Protein AF-A0A1U7GEU4-F1 (afdb_monomer_lite)

Radius of gyration: 22.53 Å; chains: 1; bounding box: 39×85×34 Å

Foldseek 3Di:
DAEDDFVVQVVLVCQQVVCCQPPNHDQPQQFGDDFQTEGEHDNPDPGFRFPDKDFPGWDDADPFWIKTWMWTQTVPPTDIDIWMWIWGDRRNIYIYTPVRVVVVVVVVVVPPPPPPPPPDPPDPDDDDDDD

pLDDT: mean 80.1, std 16.39, range [43.72, 97.12]

Secondary structure (DSSP, 8-state):
-PPPPHHHHHHHHHHHHHHHHHH----S-PEESSSS-EEEE--SS----EEEEEEEEE-SPPSSEEEEEEEEEETTTTEEEEEEEEEE-SSSEEEEEHHHHHHHHHHHHHTSTTS---PPP-----PPPP-

Structure (mmCIF, N/CA/C/O backbone):
data_AF-A0A1U7GEU4-F1
#
_entry.id   AF-A0A1U7GEU4-F1
#
loop_
_atom_site.group_PDB
_atom_site.id
_atom_site.type_symbol
_atom_site.label_atom_id
_atom_site.label_alt_id
_atom_site.label_comp_id
_at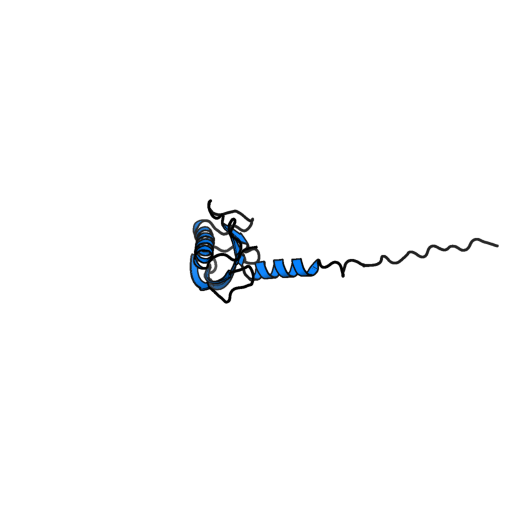om_site.label_asym_id
_atom_site.label_entity_id
_atom_site.label_seq_id
_atom_site.pdbx_PDB_ins_code
_atom_site.Cartn_x
_atom_site.Cartn_y
_atom_site.Cartn_z
_atom_site.occupancy
_atom_site.B_iso_or_equiv
_atom_site.auth_seq_id
_atom_site.auth_comp_id
_atom_site.auth_asym_id
_atom_site.auth_atom_id
_atom_site.pdbx_PDB_model_num
ATOM 1 N N . MET A 1 1 ? 12.398 5.367 -14.269 1.00 61.69 1 MET A N 1
ATOM 2 C CA . MET A 1 1 ? 12.111 4.301 -13.281 1.00 61.69 1 MET A CA 1
ATOM 3 C C . MET A 1 1 ? 11.396 3.146 -13.979 1.00 61.69 1 MET A C 1
ATOM 5 O O . MET A 1 1 ? 10.484 3.377 -14.753 1.00 61.69 1 MET A O 1
ATOM 9 N N . GLN A 1 2 ? 11.800 1.889 -13.773 1.00 74.31 2 GLN A N 1
ATOM 10 C CA . GLN A 1 2 ? 11.142 0.771 -14.467 1.00 74.31 2 GLN A CA 1
ATOM 11 C C . GLN A 1 2 ? 9.813 0.397 -13.793 1.00 74.31 2 GLN A C 1
ATOM 13 O O . GLN A 1 2 ? 9.736 0.310 -12.566 1.00 74.31 2 GLN A O 1
ATOM 18 N N . ARG A 1 3 ? 8.784 0.117 -14.604 1.00 83.38 3 ARG A N 1
ATOM 19 C CA . ARG A 1 3 ? 7.505 -0.422 -14.128 1.00 83.38 3 ARG A CA 1
ATOM 20 C C . ARG A 1 3 ? 7.682 -1.876 -13.652 1.00 83.38 3 ARG A C 1
ATOM 22 O O . ARG A 1 3 ? 8.110 -2.707 -14.457 1.00 83.38 3 ARG A O 1
ATOM 29 N N . PRO A 1 4 ? 7.291 -2.223 -12.415 1.00 85.50 4 PRO A N 1
ATOM 30 C CA . PRO A 1 4 ? 7.342 -3.602 -11.942 1.00 85.50 4 PRO A CA 1
ATOM 31 C C . PRO A 1 4 ? 6.286 -4.504 -12.608 1.00 85.50 4 PRO A C 1
ATOM 33 O O . PRO A 1 4 ? 5.192 -4.071 -13.007 1.00 85.50 4 PRO A O 1
ATOM 36 N N . GLU A 1 5 ? 6.600 -5.799 -12.692 1.00 89.88 5 GLU A N 1
ATOM 37 C CA . GLU A 1 5 ? 5.638 -6.836 -13.077 1.00 89.88 5 GLU A CA 1
ATOM 38 C C . GLU A 1 5 ? 4.437 -6.856 -12.123 1.00 89.88 5 GLU A C 1
ATOM 40 O O . GLU A 1 5 ? 4.559 -6.533 -10.941 1.00 89.88 5 GLU A O 1
ATOM 45 N N . THR A 1 6 ? 3.257 -7.243 -12.621 1.00 90.25 6 THR A N 1
ATOM 46 C CA . THR A 1 6 ? 2.006 -7.187 -11.843 1.00 90.25 6 THR A CA 1
ATOM 47 C C . THR A 1 6 ? 2.102 -7.933 -10.522 1.00 90.25 6 THR A C 1
ATOM 49 O O . THR A 1 6 ? 1.691 -7.405 -9.491 1.00 90.25 6 THR A O 1
ATOM 52 N N . ARG A 1 7 ? 2.658 -9.146 -10.561 1.00 91.81 7 ARG A N 1
ATOM 53 C CA . ARG A 1 7 ? 2.796 -10.002 -9.388 1.00 91.81 7 ARG A CA 1
ATOM 54 C C . ARG A 1 7 ? 3.741 -9.380 -8.366 1.00 91.81 7 ARG A C 1
ATOM 56 O O . ARG A 1 7 ? 3.342 -9.179 -7.230 1.00 91.81 7 ARG A O 1
ATOM 63 N N . THR A 1 8 ? 4.928 -8.964 -8.801 1.00 91.50 8 THR A N 1
ATOM 64 C CA . THR A 1 8 ? 5.925 -8.305 -7.946 1.00 91.50 8 THR A CA 1
ATOM 65 C C . THR A 1 8 ? 5.372 -7.043 -7.286 1.00 91.50 8 THR A C 1
ATOM 67 O O . THR A 1 8 ? 5.576 -6.820 -6.096 1.00 91.50 8 THR A O 1
ATOM 70 N N . ALA A 1 9 ? 4.628 -6.230 -8.038 1.00 91.81 9 ALA A N 1
ATOM 71 C CA . ALA A 1 9 ? 4.009 -5.022 -7.510 1.00 91.81 9 ALA A CA 1
ATOM 72 C C . ALA A 1 9 ? 2.907 -5.328 -6.480 1.00 91.81 9 ALA A C 1
ATOM 74 O O . ALA A 1 9 ? 2.835 -4.674 -5.441 1.00 91.81 9 ALA A O 1
ATOM 75 N N . SER A 1 10 ? 2.079 -6.343 -6.748 1.00 93.50 10 SER A N 1
ATOM 76 C CA . SER A 1 10 ? 1.042 -6.807 -5.822 1.00 93.50 10 SER A CA 1
ATOM 77 C C . SER A 1 10 ? 1.645 -7.375 -4.535 1.00 93.50 10 SER A C 1
ATOM 79 O O . SER A 1 10 ? 1.166 -7.059 -3.449 1.00 93.50 10 SER A O 1
ATOM 81 N N . ASP A 1 11 ? 2.713 -8.168 -4.640 1.00 93.38 11 ASP A N 1
ATOM 82 C CA . ASP A 1 11 ? 3.409 -8.760 -3.493 1.00 93.38 11 ASP A CA 1
ATOM 83 C C . ASP A 1 11 ? 4.068 -7.673 -2.626 1.00 93.38 11 ASP A C 1
ATOM 85 O O . ASP A 1 11 ? 3.975 -7.704 -1.397 1.00 93.38 11 ASP A O 1
ATOM 89 N N . ALA A 1 12 ? 4.679 -6.662 -3.254 1.00 92.44 12 ALA A N 1
ATOM 90 C CA . ALA A 1 12 ? 5.242 -5.510 -2.551 1.00 92.44 12 ALA A CA 1
ATOM 91 C C . ALA A 1 12 ? 4.161 -4.696 -1.820 1.00 92.44 12 ALA A C 1
ATOM 93 O O . ALA A 1 12 ? 4.332 -4.358 -0.647 1.00 92.44 12 ALA A O 1
ATOM 94 N N . LEU A 1 13 ? 3.027 -4.435 -2.477 1.00 93.69 13 LEU A N 1
ATOM 95 C CA . LEU A 1 13 ? 1.882 -3.751 -1.874 1.00 93.69 13 LEU A CA 1
ATOM 96 C C . LEU A 1 13 ? 1.297 -4.545 -0.696 1.00 93.69 13 LEU A C 1
ATOM 98 O O . LEU A 1 13 ? 1.061 -3.980 0.370 1.00 93.69 13 LEU A O 1
ATOM 102 N N . ALA A 1 14 ? 1.118 -5.858 -0.848 1.00 94.06 14 ALA A N 1
ATOM 103 C CA . ALA A 1 14 ? 0.633 -6.722 0.225 1.00 94.06 14 ALA A CA 1
ATOM 104 C C . ALA A 1 14 ? 1.585 -6.722 1.430 1.00 94.06 14 ALA A C 1
ATOM 106 O O . ALA A 1 14 ? 1.139 -6.665 2.574 1.00 94.06 14 ALA A O 1
ATOM 107 N N . LYS A 1 15 ? 2.900 -6.723 1.186 1.00 92.44 15 LYS A N 1
ATOM 108 C CA . LYS A 1 15 ? 3.923 -6.635 2.236 1.00 92.44 15 LYS A CA 1
ATOM 109 C C . LYS A 1 15 ? 3.880 -5.295 2.972 1.00 92.44 15 LYS A C 1
ATOM 111 O O . LYS A 1 15 ? 3.975 -5.276 4.197 1.00 92.44 15 LYS A O 1
ATOM 116 N N . ALA A 1 16 ? 3.707 -4.194 2.242 1.00 90.69 16 ALA A N 1
ATOM 117 C CA . ALA A 1 16 ? 3.545 -2.857 2.808 1.00 90.69 16 ALA A CA 1
ATOM 118 C C . ALA A 1 16 ? 2.309 -2.763 3.719 1.00 90.69 16 ALA A C 1
ATOM 120 O O . ALA A 1 16 ? 2.418 -2.358 4.878 1.00 90.69 16 ALA A O 1
ATOM 121 N N . LEU A 1 17 ? 1.145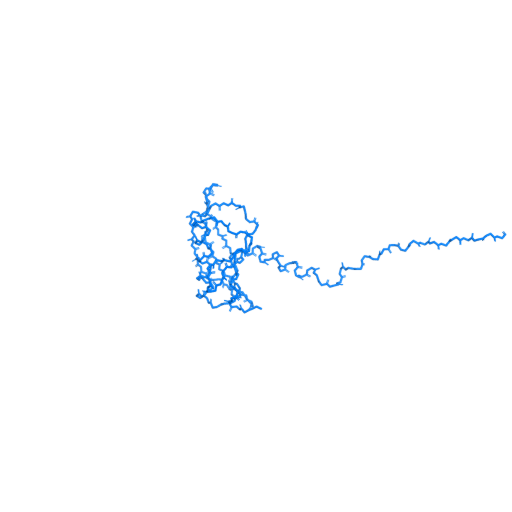 -3.195 3.225 1.00 92.31 17 LEU A N 1
ATOM 122 C CA . LEU A 1 17 ? -0.110 -3.177 3.984 1.00 92.31 17 LEU A CA 1
ATOM 123 C C . LEU A 1 17 ? -0.091 -4.167 5.157 1.00 92.31 17 LEU A C 1
ATOM 125 O O . LEU A 1 17 ? -0.582 -3.855 6.239 1.00 92.31 17 LEU A O 1
ATOM 129 N N . GLY A 1 18 ? 0.539 -5.331 4.983 1.00 91.94 18 GLY A N 1
ATOM 130 C CA . GLY A 1 18 ? 0.755 -6.305 6.051 1.00 91.94 18 GLY A CA 1
ATOM 131 C C . GLY A 1 18 ? 1.623 -5.755 7.182 1.00 91.94 18 GLY A C 1
ATOM 132 O O . GLY A 1 18 ? 1.287 -5.935 8.351 1.00 91.94 18 GLY A O 1
ATOM 133 N N . ALA A 1 19 ? 2.696 -5.029 6.855 1.00 90.06 19 ALA A N 1
ATOM 134 C CA . ALA A 1 19 ? 3.524 -4.360 7.855 1.00 90.06 19 ALA A CA 1
ATOM 135 C C . ALA A 1 19 ? 2.745 -3.269 8.606 1.00 90.06 19 ALA A C 1
ATOM 137 O O . ALA A 1 19 ? 2.852 -3.193 9.829 1.00 90.06 19 ALA A O 1
ATOM 138 N N . TRP A 1 20 ? 1.915 -2.487 7.901 1.00 90.31 20 TRP A N 1
ATOM 139 C CA . TRP A 1 20 ? 1.033 -1.503 8.535 1.00 90.31 20 TRP A CA 1
ATOM 140 C C . TRP A 1 20 ? 0.047 -2.168 9.502 1.00 90.31 20 TRP A C 1
ATOM 142 O O . TRP A 1 20 ? -0.043 -1.759 10.658 1.00 90.31 20 TRP A O 1
ATOM 152 N N . LYS A 1 21 ? -0.634 -3.237 9.078 1.00 91.25 21 LYS A N 1
ATOM 153 C CA . LYS A 1 21 ? -1.554 -3.999 9.935 1.00 91.25 21 LYS A CA 1
ATOM 154 C C . LYS A 1 21 ? -0.868 -4.582 11.178 1.00 91.25 21 LYS A C 1
ATOM 156 O O . LYS A 1 21 ? -1.471 -4.612 12.243 1.00 91.25 21 LYS A O 1
ATOM 161 N N . ALA A 1 22 ? 0.375 -5.051 11.055 1.00 89.00 22 ALA A N 1
ATOM 162 C CA . ALA A 1 22 ? 1.080 -5.727 12.145 1.00 89.00 22 ALA A CA 1
ATOM 163 C C . ALA A 1 22 ? 1.744 -4.778 13.155 1.00 89.00 22 ALA A C 1
ATOM 165 O O . ALA A 1 22 ? 1.756 -5.074 14.346 1.00 89.00 22 ALA A O 1
ATOM 166 N N . ALA A 1 23 ? 2.344 -3.682 12.686 1.00 84.81 23 ALA A N 1
ATOM 167 C CA . ALA A 1 23 ? 3.234 -2.848 13.501 1.00 84.81 23 ALA A CA 1
ATOM 168 C C . ALA A 1 23 ? 2.935 -1.344 13.412 1.00 84.81 23 ALA A C 1
ATOM 170 O O . ALA A 1 23 ? 3.687 -0.541 13.960 1.00 84.81 23 ALA A O 1
ATOM 171 N N . GLY A 1 24 ? 1.863 -0.952 12.723 1.00 82.38 24 GLY A N 1
ATOM 172 C CA . GLY A 1 24 ? 1.579 0.446 12.429 1.00 82.38 24 GLY A CA 1
ATOM 173 C C . GLY A 1 24 ? 2.273 0.935 11.157 1.00 82.38 24 GLY A C 1
ATOM 174 O O . GLY A 1 24 ? 3.131 0.272 10.566 1.00 82.38 24 GLY A O 1
ATOM 175 N N . ARG A 1 25 ? 1.836 2.098 10.676 1.00 77.19 25 ARG A N 1
ATOM 176 C CA . ARG A 1 25 ? 2.292 2.653 9.401 1.00 77.19 25 ARG A CA 1
ATOM 177 C C . ARG A 1 25 ? 3.722 3.175 9.528 1.00 77.19 25 ARG A C 1
ATOM 179 O O . ARG A 1 25 ? 4.031 3.906 10.459 1.00 77.19 25 ARG A O 1
ATOM 186 N N . LYS A 1 26 ? 4.571 2.876 8.540 1.00 70.62 26 LYS A N 1
ATOM 187 C CA . LYS A 1 26 ? 5.869 3.545 8.377 1.00 70.62 26 LYS A CA 1
ATOM 188 C C . LYS A 1 26 ? 5.728 4.694 7.383 1.00 70.62 26 LYS A C 1
ATOM 190 O O . LYS A 1 26 ? 5.494 4.443 6.207 1.00 70.62 26 LYS A O 1
ATOM 195 N N . THR A 1 27 ? 5.843 5.926 7.864 1.00 62.47 27 THR A N 1
ATOM 196 C CA . THR A 1 27 ? 5.709 7.163 7.072 1.00 62.47 27 THR A CA 1
ATOM 197 C C . THR A 1 27 ? 7.062 7.765 6.664 1.00 62.47 27 THR A C 1
ATOM 199 O O . THR A 1 27 ? 7.122 8.529 5.709 1.00 62.47 27 THR A O 1
ATOM 202 N N . GLU A 1 28 ? 8.166 7.369 7.311 1.00 60.66 28 GLU A N 1
ATOM 203 C CA . GLU A 1 28 ? 9.495 7.993 7.152 1.00 60.66 28 GLU A CA 1
ATOM 204 C C . GLU A 1 28 ? 10.439 7.256 6.175 1.00 60.66 28 GLU A C 1
ATOM 206 O O . GLU A 1 28 ? 11.636 7.127 6.420 1.00 60.66 28 GLU A O 1
ATOM 211 N N . GLY A 1 29 ? 9.922 6.692 5.078 1.00 58.50 29 GLY A N 1
ATOM 212 C CA . GLY A 1 29 ? 10.776 6.052 4.059 1.00 58.50 29 GLY A CA 1
ATOM 213 C C . GLY A 1 29 ? 11.509 4.785 4.530 1.00 58.50 29 GLY A C 1
ATOM 214 O O . GLY A 1 29 ? 12.459 4.329 3.891 1.00 58.50 29 GLY A O 1
ATOM 215 N N . GLY A 1 30 ? 11.068 4.190 5.642 1.00 68.44 30 GLY A N 1
ATOM 216 C CA . GLY A 1 30 ? 11.600 2.928 6.144 1.00 68.44 30 GLY A CA 1
ATOM 217 C C . GLY A 1 30 ? 11.375 1.789 5.148 1.00 68.44 30 GLY A C 1
ATOM 218 O O . GLY A 1 30 ? 10.253 1.548 4.705 1.00 68.44 30 GLY A O 1
ATOM 219 N N . LEU A 1 31 ? 12.443 1.062 4.822 1.00 77.38 31 LEU A N 1
ATOM 220 C CA . LEU A 1 31 ? 12.396 -0.061 3.888 1.00 77.38 31 LEU A CA 1
ATOM 221 C C . LEU A 1 31 ? 11.998 -1.362 4.599 1.00 77.38 31 LEU A C 1
ATOM 223 O O . LEU A 1 31 ? 12.551 -1.720 5.640 1.00 77.38 31 LEU A O 1
ATOM 227 N N . ILE A 1 32 ? 11.043 -2.087 4.019 1.00 81.69 32 ILE A N 1
ATOM 228 C CA . ILE A 1 32 ? 10.500 -3.339 4.545 1.00 81.69 32 ILE A CA 1
ATOM 229 C C . ILE A 1 32 ? 11.119 -4.531 3.805 1.00 81.69 32 ILE A C 1
ATOM 231 O O . ILE A 1 32 ? 10.941 -4.729 2.597 1.00 81.69 32 ILE A O 1
ATOM 235 N N . GLY A 1 33 ? 11.788 -5.393 4.572 1.00 76.25 33 GLY A N 1
ATOM 236 C CA . GLY A 1 33 ? 12.484 -6.587 4.091 1.00 76.25 33 GLY A CA 1
ATOM 237 C C . GLY A 1 33 ? 13.745 -6.283 3.278 1.00 76.25 33 GLY A C 1
ATOM 238 O O . GLY A 1 33 ? 14.259 -5.170 3.313 1.00 76.25 33 GLY A O 1
ATOM 239 N N . SER A 1 34 ? 14.267 -7.302 2.595 1.00 71.94 34 SER A N 1
ATOM 240 C CA . SER A 1 34 ? 15.654 -7.307 2.105 1.00 71.94 34 SER A CA 1
ATOM 241 C C . SER A 1 34 ? 15.821 -7.448 0.589 1.00 71.94 34 SER A C 1
ATOM 243 O O . SER A 1 34 ? 16.841 -6.990 0.088 1.00 71.94 34 SER A O 1
ATOM 245 N N . ALA A 1 35 ? 14.862 -8.038 -0.134 1.00 73.00 35 ALA A N 1
ATOM 246 C CA . ALA A 1 35 ? 14.917 -8.186 -1.594 1.00 73.00 35 ALA A CA 1
ATOM 247 C C . ALA A 1 35 ? 13.515 -8.458 -2.200 1.00 73.00 35 ALA A C 1
ATOM 249 O O . ALA A 1 35 ? 12.954 -9.525 -1.944 1.00 73.00 35 ALA A O 1
ATOM 250 N N . PRO A 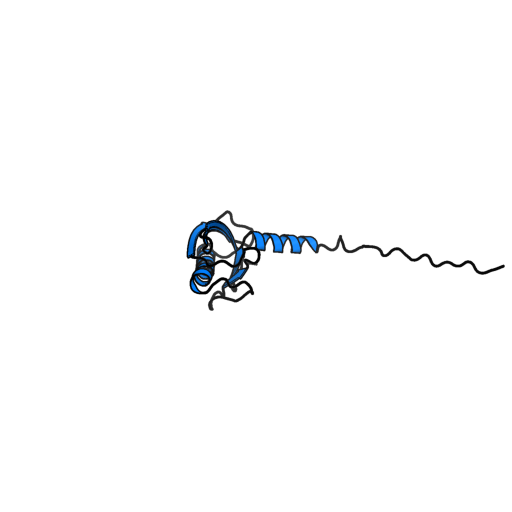1 36 ? 12.928 -7.534 -2.983 1.00 75.75 36 PRO A N 1
ATOM 251 C CA . PRO A 1 36 ? 13.277 -6.120 -3.020 1.00 75.75 36 PRO A CA 1
ATOM 252 C C . PRO A 1 36 ? 12.933 -5.449 -1.687 1.00 75.75 36 PRO A C 1
ATOM 254 O O . PRO A 1 36 ? 12.050 -5.887 -0.931 1.00 75.75 36 PRO A O 1
ATOM 257 N N . LYS A 1 37 ? 13.648 -4.370 -1.390 1.00 85.19 37 LYS A N 1
ATOM 258 C CA . LYS A 1 37 ? 13.300 -3.486 -0.277 1.00 85.19 37 LYS A CA 1
ATOM 259 C C . LYS A 1 37 ? 12.026 -2.720 -0.640 1.00 85.19 37 LYS A C 1
ATOM 261 O O . LYS A 1 37 ? 11.964 -2.145 -1.720 1.00 85.19 37 LYS A O 1
ATOM 266 N N . VAL A 1 38 ? 11.015 -2.720 0.234 1.00 82.44 38 VAL A N 1
ATOM 267 C CA . VAL A 1 38 ? 9.739 -2.026 -0.030 1.00 82.44 38 VAL A CA 1
ATOM 268 C C . VAL A 1 38 ? 9.634 -0.761 0.810 1.00 82.44 38 VAL A C 1
ATOM 270 O O . VAL A 1 38 ? 9.567 -0.856 2.031 1.00 82.44 38 VAL A O 1
ATOM 273 N N . GLY A 1 39 ? 9.610 0.404 0.173 1.00 84.19 39 GLY A N 1
ATOM 274 C CA . GLY A 1 39 ? 9.312 1.676 0.828 1.00 84.19 39 GLY A CA 1
ATOM 275 C C . GLY A 1 39 ? 7.836 2.039 0.687 1.00 84.19 39 GLY A C 1
ATOM 276 O O . GLY A 1 39 ? 7.224 1.744 -0.340 1.00 84.19 39 GLY A O 1
ATOM 277 N N . VAL A 1 40 ? 7.261 2.673 1.709 1.00 82.00 40 VAL A N 1
ATOM 278 C CA . VAL A 1 40 ? 5.862 3.127 1.706 1.00 82.00 40 VAL A CA 1
ATOM 279 C C . VAL A 1 40 ? 5.825 4.635 1.893 1.00 82.00 40 VAL A C 1
ATOM 281 O O . VAL A 1 40 ? 6.483 5.157 2.790 1.00 82.00 40 VAL A O 1
ATOM 284 N N . VAL A 1 41 ? 5.049 5.316 1.054 1.00 80.00 41 VAL A N 1
ATOM 285 C CA . VAL A 1 41 ? 4.813 6.758 1.138 1.00 80.00 41 VAL A CA 1
ATOM 286 C C . VAL A 1 41 ? 3.312 6.996 1.127 1.00 80.00 41 VAL A C 1
ATOM 288 O O . VAL A 1 41 ? 2.631 6.816 0.119 1.00 80.00 41 VAL A O 1
ATOM 291 N N . ASP A 1 42 ? 2.794 7.348 2.293 1.00 80.44 42 ASP A N 1
ATOM 292 C CA . ASP A 1 42 ? 1.385 7.647 2.507 1.00 80.44 42 ASP A CA 1
ATOM 293 C C . ASP A 1 42 ? 1.334 8.648 3.667 1.00 80.44 42 ASP A C 1
ATOM 295 O O . ASP A 1 42 ? 1.222 8.277 4.837 1.00 80.44 42 ASP A O 1
ATOM 299 N N . THR A 1 43 ? 1.599 9.915 3.359 1.00 77.00 43 THR A N 1
ATOM 300 C CA . THR A 1 43 ? 1.829 10.977 4.354 1.00 77.00 43 THR A CA 1
ATOM 301 C C . THR A 1 43 ? 0.577 11.807 4.604 1.00 77.00 43 THR A C 1
ATOM 303 O O . THR A 1 43 ? 0.418 12.384 5.676 1.00 77.00 43 THR A O 1
ATOM 306 N N . LEU A 1 44 ? -0.347 11.829 3.640 1.00 75.44 44 LEU A N 1
ATOM 307 C CA . LEU A 1 44 ? -1.542 12.674 3.686 1.00 75.44 44 LEU A CA 1
ATOM 308 C C . LEU A 1 44 ? -2.685 12.088 4.527 1.00 75.44 44 LEU A C 1
ATOM 310 O O . LEU A 1 44 ? -3.593 12.808 4.947 1.00 75.44 44 LEU A O 1
ATOM 314 N N . GLN A 1 45 ? -2.675 10.781 4.777 1.00 74.31 45 GLN A N 1
ATOM 315 C CA . GLN A 1 45 ? -3.688 10.125 5.599 1.00 74.31 45 GLN A CA 1
ATOM 316 C C . GLN A 1 45 ? -3.339 10.258 7.085 1.00 74.31 45 GLN A C 1
ATOM 318 O O . GLN A 1 45 ? -2.195 10.075 7.492 1.00 74.31 45 GLN A O 1
ATOM 323 N N . ARG A 1 46 ? -4.363 10.482 7.915 1.00 79.31 46 ARG A N 1
ATOM 324 C CA . ARG A 1 46 ? -4.232 10.431 9.378 1.00 79.31 46 ARG A CA 1
ATOM 325 C C . ARG A 1 46 ? -3.669 9.085 9.835 1.00 79.31 46 ARG A C 1
ATOM 327 O O . ARG A 1 46 ? -4.094 8.041 9.334 1.00 79.31 46 ARG A O 1
ATOM 334 N N . GLU A 1 47 ? -2.791 9.117 10.831 1.00 80.19 47 GLU A N 1
ATOM 335 C CA . GLU A 1 47 ? -2.281 7.909 11.474 1.00 80.19 47 GLU A CA 1
ATOM 336 C C . GLU A 1 47 ? -3.430 7.163 12.153 1.00 80.19 47 GLU A C 1
ATOM 338 O O . GLU A 1 47 ? -3.987 7.609 13.154 1.00 80.19 47 GLU A O 1
ATOM 343 N N . ARG A 1 48 ? -3.828 6.044 11.545 1.00 87.69 48 ARG A N 1
ATOM 344 C CA . ARG A 1 48 ? -4.848 5.136 12.066 1.00 87.69 48 ARG A CA 1
ATOM 345 C C . ARG A 1 48 ? -4.365 3.693 11.960 1.00 87.69 48 ARG A C 1
ATOM 347 O O . ARG A 1 48 ? -3.654 3.367 10.995 1.00 87.69 48 ARG A O 1
ATOM 354 N N . PRO A 1 49 ? -4.748 2.817 12.901 1.00 89.50 49 PRO A N 1
ATOM 355 C CA . PRO A 1 49 ? -4.480 1.397 12.771 1.00 89.50 49 PRO A CA 1
ATOM 356 C C . PRO A 1 49 ? -5.207 0.839 11.548 1.00 89.50 49 PRO A C 1
ATOM 358 O O . PRO A 1 49 ? -6.336 1.227 11.235 1.00 89.50 49 PRO A O 1
ATOM 361 N N . LEU A 1 50 ? -4.558 -0.095 10.859 1.00 93.00 50 LEU A N 1
ATOM 362 C CA . LEU A 1 50 ? -5.191 -0.867 9.800 1.00 93.00 50 LEU A CA 1
ATOM 363 C C . LEU A 1 50 ? -5.716 -2.167 10.404 1.00 93.00 50 LEU A C 1
ATOM 365 O O . LEU A 1 50 ? -4.932 -3.060 10.712 1.00 93.00 50 LEU A O 1
ATOM 369 N N . ALA A 1 51 ? -7.032 -2.284 10.558 1.00 93.88 51 ALA A N 1
ATOM 370 C CA . ALA A 1 51 ? -7.658 -3.516 11.026 1.00 93.88 51 ALA A CA 1
ATOM 371 C C . ALA A 1 51 ? -7.605 -4.608 9.948 1.00 93.88 51 ALA A C 1
ATOM 373 O O . ALA A 1 51 ? -7.342 -5.774 10.247 1.00 93.88 51 ALA A O 1
ATOM 374 N N . ASP A 1 52 ? -7.843 -4.244 8.685 1.00 95.50 52 ASP A N 1
ATOM 375 C CA . ASP A 1 52 ? -7.787 -5.188 7.570 1.00 95.50 52 ASP A CA 1
ATOM 376 C C . ASP A 1 52 ? -7.569 -4.514 6.214 1.00 95.50 52 ASP A C 1
ATOM 378 O O . ASP A 1 52 ? -7.779 -3.310 6.076 1.00 95.50 52 ASP A O 1
ATOM 382 N N . PHE A 1 53 ? -7.177 -5.285 5.200 1.00 96.25 53 PHE A N 1
ATOM 383 C CA . PHE A 1 53 ? -7.068 -4.786 3.833 1.00 96.25 53 PHE A CA 1
ATOM 384 C C . PHE A 1 53 ? -7.351 -5.862 2.791 1.00 96.25 53 PHE A C 1
ATOM 386 O O . PHE A 1 53 ? -7.120 -7.047 3.008 1.00 96.25 53 PHE A O 1
ATOM 393 N N . GLU A 1 54 ? -7.765 -5.411 1.613 1.00 97.12 54 GLU A N 1
ATOM 394 C CA . GLU A 1 54 ? -7.953 -6.251 0.441 1.00 97.12 54 GLU A CA 1
ATOM 395 C C . GLU A 1 54 ? -7.491 -5.521 -0.816 1.00 97.12 54 GLU A C 1
ATOM 397 O O . GLU A 1 54 ? -7.914 -4.398 -1.097 1.00 97.12 54 GLU A O 1
ATOM 402 N N . ILE A 1 55 ? -6.629 -6.171 -1.595 1.00 96.56 55 ILE A N 1
ATOM 403 C CA . ILE A 1 55 ? -6.208 -5.673 -2.904 1.00 96.56 55 ILE A CA 1
ATOM 404 C C . ILE A 1 55 ? -7.279 -6.094 -3.911 1.00 96.56 55 ILE A C 1
ATOM 406 O O . ILE A 1 55 ? -7.372 -7.264 -4.268 1.00 96.56 55 ILE A O 1
ATOM 410 N N . LEU A 1 56 ? -8.081 -5.133 -4.370 1.00 96.38 56 LEU A N 1
ATOM 411 C CA . LEU A 1 56 ? -9.182 -5.377 -5.307 1.00 96.38 56 LEU A CA 1
ATOM 412 C C . LEU A 1 56 ? -8.669 -5.715 -6.713 1.00 96.38 56 LEU A C 1
ATOM 414 O O . LEU A 1 56 ? -9.341 -6.403 -7.476 1.00 96.38 56 LEU A O 1
ATOM 418 N N . GLY A 1 57 ? -7.475 -5.228 -7.056 1.00 92.50 57 GLY A N 1
ATOM 419 C CA . GLY A 1 57 ? -6.790 -5.571 -8.296 1.00 92.50 57 GLY A CA 1
ATOM 420 C C . GLY A 1 57 ? -6.009 -4.410 -8.910 1.00 92.50 57 GLY A C 1
ATOM 421 O O . GLY A 1 57 ? -6.071 -3.275 -8.421 1.00 92.50 57 GLY A O 1
ATOM 422 N N . PRO A 1 58 ? -5.245 -4.692 -9.980 1.00 94.38 58 PRO A N 1
ATOM 423 C CA . PRO A 1 58 ? -4.535 -3.670 -10.732 1.00 94.38 58 PRO A CA 1
ATOM 424 C C . PRO A 1 58 ? -5.516 -2.771 -11.494 1.00 94.38 58 PRO A C 1
ATOM 426 O O . PRO A 1 58 ? -6.537 -3.225 -12.007 1.00 94.38 58 PRO A O 1
ATOM 429 N N . LEU A 1 59 ? -5.167 -1.495 -11.603 1.00 93.38 59 LEU A N 1
ATOM 430 C CA . LEU A 1 59 ? -5.841 -0.518 -12.455 1.00 93.38 59 LEU A CA 1
ATOM 431 C C . LEU A 1 59 ? -5.085 -0.363 -13.783 1.00 93.38 59 LEU A C 1
ATOM 433 O O . LEU A 1 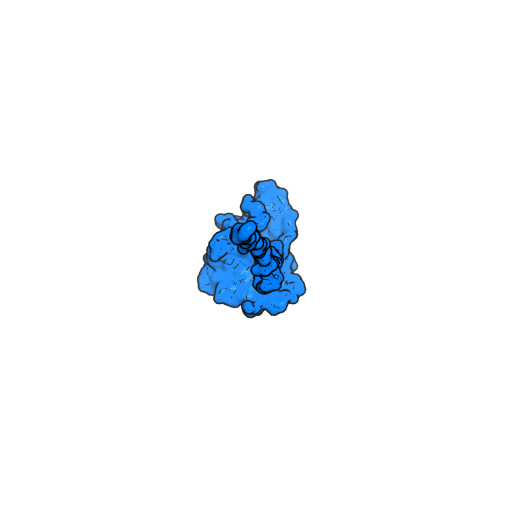59 ? -4.094 -1.056 -14.041 1.00 93.38 59 LEU A O 1
ATOM 437 N N . PHE A 1 60 ? -5.546 0.560 -14.633 1.00 88.94 60 PHE A N 1
ATOM 438 C CA . PHE A 1 60 ? -4.847 0.895 -15.871 1.00 88.94 60 PHE A CA 1
ATOM 439 C C . PHE A 1 60 ? -3.389 1.293 -15.581 1.00 88.94 60 PHE A C 1
ATOM 441 O O . PHE A 1 60 ? -3.144 2.123 -14.703 1.00 88.94 60 PHE A O 1
ATOM 448 N N . PRO A 1 61 ? -2.412 0.684 -16.276 1.00 82.75 61 PRO A N 1
ATOM 449 C CA . PRO A 1 61 ? -1.003 0.937 -16.018 1.00 82.75 61 PRO A CA 1
ATOM 450 C C . PRO A 1 61 ? -0.609 2.355 -16.439 1.00 82.75 61 PRO A C 1
ATOM 452 O O . PRO A 1 61 ? -1.035 2.840 -17.486 1.00 82.75 61 PRO A O 1
ATOM 455 N N . LEU A 1 62 ? 0.266 2.980 -15.652 1.00 85.12 62 LEU A N 1
ATOM 456 C CA . LEU A 1 62 ? 0.927 4.240 -15.993 1.00 85.12 62 LEU A CA 1
ATOM 457 C C . LEU A 1 62 ? 2.278 3.951 -16.652 1.00 85.12 62 LEU A C 1
ATOM 459 O O . LEU A 1 62 ? 2.804 2.844 -16.524 1.00 85.12 62 LEU A O 1
ATOM 463 N N . ALA A 1 63 ? 2.866 4.936 -17.337 1.00 83.00 63 ALA A N 1
ATOM 464 C CA . ALA A 1 63 ? 4.120 4.778 -18.081 1.00 83.00 63 ALA A CA 1
ATOM 465 C C . ALA A 1 63 ? 5.209 4.051 -17.267 1.00 83.00 63 ALA A C 1
ATOM 467 O O . ALA A 1 63 ? 5.709 3.018 -17.711 1.00 83.00 63 ALA A O 1
ATOM 468 N N . GLU A 1 64 ? 5.456 4.477 -16.032 1.00 85.50 64 GLU A N 1
ATOM 469 C CA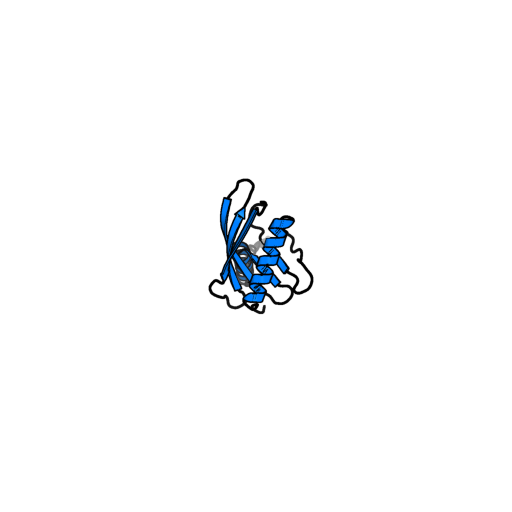 . GLU A 1 64 ? 6.521 3.927 -15.180 1.00 85.50 64 GLU A CA 1
ATOM 470 C C . GLU A 1 64 ? 6.009 3.284 -13.883 1.00 85.50 64 GLU A C 1
ATOM 472 O O . GLU A 1 64 ? 6.794 2.805 -13.067 1.00 85.50 64 GLU A O 1
ATOM 477 N N . ALA A 1 65 ? 4.689 3.222 -13.699 1.00 89.38 65 ALA A N 1
ATOM 478 C CA . ALA A 1 65 ? 4.088 2.778 -12.450 1.00 89.38 65 ALA A CA 1
ATOM 479 C C . ALA A 1 65 ? 2.888 1.856 -12.661 1.00 89.38 65 ALA A C 1
ATOM 481 O O . ALA A 1 65 ? 2.265 1.806 -13.727 1.00 89.38 65 ALA A O 1
ATOM 482 N N . ARG A 1 66 ? 2.561 1.100 -11.617 1.00 93.44 66 ARG A N 1
ATOM 483 C CA . ARG A 1 66 ? 1.452 0.157 -11.608 1.00 93.44 66 ARG A CA 1
ATOM 484 C C . ARG A 1 66 ? 0.477 0.502 -10.484 1.00 93.44 66 ARG A C 1
ATOM 486 O O . ARG A 1 66 ? 0.796 0.253 -9.320 1.00 93.44 66 ARG A O 1
ATOM 493 N N . PRO A 1 67 ? -0.697 1.061 -10.810 1.00 94.81 67 PRO A N 1
ATOM 494 C CA . PRO A 1 67 ? -1.683 1.395 -9.800 1.00 94.81 67 PRO A CA 1
ATOM 495 C C . PRO A 1 67 ? -2.551 0.189 -9.421 1.00 94.81 67 PRO A C 1
ATOM 497 O O . PRO A 1 67 ? -2.808 -0.693 -10.242 1.00 94.81 67 PRO A O 1
ATOM 500 N N . PHE A 1 68 ? -3.035 0.180 -8.184 1.00 96.75 68 PHE A N 1
ATOM 501 C CA . PHE A 1 68 ? -3.933 -0.819 -7.614 1.00 96.75 68 PHE A CA 1
ATOM 502 C C . PHE A 1 68 ? -5.061 -0.133 -6.849 1.00 96.75 68 PHE A C 1
ATOM 504 O O . PHE A 1 68 ? -4.842 0.879 -6.178 1.00 96.75 68 PHE A O 1
ATOM 511 N N . ALA A 1 69 ? -6.258 -0.708 -6.918 1.00 96.94 69 ALA A N 1
ATOM 512 C CA . ALA A 1 69 ? -7.340 -0.373 -6.005 1.00 96.94 69 ALA A CA 1
ATOM 513 C C . ALA A 1 69 ? -7.255 -1.269 -4.768 1.00 96.94 69 ALA A C 1
ATOM 515 O O . ALA A 1 69 ? -7.086 -2.485 -4.877 1.00 96.94 69 ALA A O 1
ATOM 516 N N . VAL A 1 70 ? -7.382 -0.664 -3.591 1.00 96.88 70 VAL A N 1
ATOM 517 C CA . VAL A 1 70 ? -7.291 -1.354 -2.307 1.00 96.88 70 VAL A CA 1
ATOM 518 C C . VAL A 1 70 ? -8.443 -0.912 -1.422 1.00 96.88 70 VAL A C 1
ATOM 520 O O . VAL A 1 70 ? -8.708 0.279 -1.274 1.00 96.88 70 VAL A O 1
ATOM 523 N N . ARG A 1 71 ? -9.117 -1.873 -0.802 1.00 96.94 71 ARG A N 1
ATOM 524 C CA . ARG A 1 71 ? -10.062 -1.627 0.280 1.00 96.94 71 ARG A CA 1
ATOM 525 C C . ARG A 1 71 ? -9.315 -1.722 1.605 1.00 96.94 71 ARG A C 1
ATOM 527 O O . ARG A 1 71 ? -8.690 -2.738 1.882 1.00 96.94 71 ARG A O 1
ATOM 534 N N . LEU A 1 72 ? -9.378 -0.673 2.412 1.00 95.06 72 LEU A N 1
ATOM 535 C CA . LEU A 1 72 ? -8.781 -0.609 3.743 1.00 95.06 72 LEU A CA 1
ATOM 536 C C . LEU A 1 72 ? -9.901 -0.583 4.781 1.00 95.06 72 LEU A C 1
ATOM 538 O O . LEU A 1 72 ? -10.847 0.192 4.652 1.00 95.06 72 LEU A O 1
ATOM 542 N N . THR A 1 73 ? -9.776 -1.400 5.819 1.00 95.88 73 THR A N 1
ATOM 543 C CA . THR A 1 73 ? -10.583 -1.300 7.036 1.00 95.88 73 THR A CA 1
ATOM 544 C C . THR A 1 73 ? -9.713 -0.649 8.094 1.00 95.88 73 THR A C 1
ATOM 546 O O . THR A 1 73 ? -8.806 -1.278 8.634 1.00 95.88 73 THR A O 1
ATOM 549 N N . LEU A 1 74 ? -9.958 0.625 8.349 1.00 93.69 74 LEU A N 1
ATOM 550 C CA . LEU A 1 74 ? -9.269 1.411 9.361 1.00 93.69 74 LEU A CA 1
ATOM 551 C C . LEU A 1 74 ? -9.966 1.227 10.704 1.00 93.69 74 LEU A C 1
ATOM 553 O O . LEU A 1 74 ? -11.165 0.943 10.734 1.00 93.69 74 LEU A O 1
ATOM 557 N N . ASP A 1 75 ? -9.215 1.383 11.787 1.00 91.62 75 ASP A N 1
ATOM 558 C CA . ASP A 1 75 ? -9.751 1.411 13.146 1.00 91.62 75 ASP A CA 1
ATOM 559 C C . ASP A 1 75 ? -9.698 2.829 13.738 1.00 91.62 75 ASP A C 1
ATOM 561 O O . ASP A 1 75 ? -9.044 3.718 13.188 1.00 91.62 75 ASP A O 1
ATOM 565 N N . GLU A 1 76 ? -10.409 3.032 14.848 1.00 89.06 76 GLU A N 1
ATOM 566 C CA . GLU A 1 76 ? -10.390 4.268 15.652 1.00 89.06 76 GLU A CA 1
ATOM 567 C C . GLU A 1 76 ? -10.709 5.581 14.877 1.00 89.06 76 GLU A C 1
ATOM 569 O O . GLU A 1 76 ? -9.848 6.450 14.716 1.00 89.06 76 GLU A O 1
ATOM 574 N N . PRO A 1 77 ? -11.962 5.809 14.426 1.00 90.69 77 PRO A N 1
ATOM 575 C CA . PRO A 1 77 ? -13.102 4.899 14.440 1.00 90.69 77 PRO A CA 1
ATOM 576 C C . PRO A 1 77 ? -13.054 3.922 13.268 1.00 90.69 77 PRO A C 1
ATOM 578 O O . PRO A 1 77 ? -12.455 4.195 12.222 1.00 90.69 77 PRO A O 1
ATOM 581 N N . ARG A 1 78 ? -13.760 2.802 13.431 1.00 92.94 78 ARG A N 1
ATOM 582 C CA . ARG A 1 78 ? -13.836 1.787 12.391 1.00 92.94 78 ARG A CA 1
ATOM 583 C C . ARG A 1 78 ? -14.482 2.345 11.1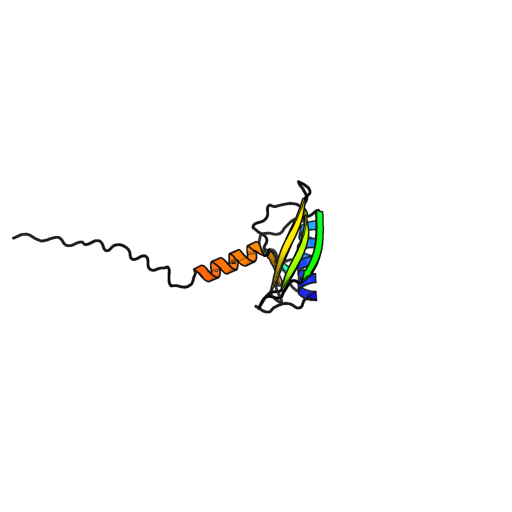26 1.00 92.94 78 ARG A C 1
ATOM 585 O O . ARG A 1 78 ? -15.637 2.761 11.142 1.00 92.94 78 ARG A O 1
ATOM 592 N N . GLU A 1 79 ? -13.739 2.312 10.029 1.00 94.88 79 GLU A N 1
ATOM 593 C CA . GLU A 1 79 ? -14.152 2.882 8.749 1.00 94.88 79 GLU A CA 1
ATOM 594 C C . GLU A 1 79 ? -13.618 2.026 7.600 1.00 94.88 79 GLU A C 1
ATOM 596 O O . GLU A 1 79 ? -12.463 1.604 7.613 1.00 94.88 79 GLU A O 1
ATOM 601 N N . VAL A 1 80 ? -14.446 1.780 6.586 1.00 95.69 80 VAL A N 1
ATOM 602 C CA . VAL A 1 80 ? -14.015 1.103 5.359 1.00 95.69 80 VAL A CA 1
ATOM 603 C C . VAL A 1 80 ? -13.839 2.146 4.269 1.00 95.69 80 VAL A C 1
ATOM 605 O O . VAL A 1 80 ? -14.796 2.816 3.889 1.00 95.69 80 VAL A O 1
ATOM 608 N N . VAL A 1 81 ? -12.624 2.258 3.741 1.00 93.94 81 VAL A N 1
ATOM 609 C CA . VAL A 1 81 ? -12.285 3.212 2.682 1.00 93.94 81 VAL A CA 1
ATOM 610 C C . VAL A 1 81 ? -11.691 2.490 1.483 1.00 93.94 81 VAL A C 1
ATOM 612 O O . VAL A 1 81 ? -10.999 1.482 1.618 1.00 93.94 81 VAL A O 1
ATOM 615 N N . THR A 1 82 ? -11.949 3.013 0.288 1.00 94.50 82 THR A N 1
ATOM 616 C CA . THR A 1 82 ? -11.247 2.573 -0.922 1.00 94.50 82 THR A CA 1
ATOM 617 C C . THR A 1 82 ? -10.135 3.566 -1.216 1.00 94.50 82 THR A C 1
ATOM 619 O O . THR A 1 82 ? -10.400 4.752 -1.392 1.00 94.50 82 THR A O 1
ATOM 622 N N . ALA A 1 83 ? -8.900 3.080 -1.267 1.00 92.88 83 ALA A N 1
ATOM 623 C CA . ALA A 1 83 ? -7.711 3.854 -1.585 1.00 92.88 83 ALA A CA 1
ATOM 624 C C . ALA A 1 83 ? -7.075 3.340 -2.880 1.00 92.88 83 ALA A C 1
ATOM 626 O O . ALA A 1 83 ? -7.279 2.193 -3.293 1.00 92.88 83 ALA A O 1
ATOM 627 N N . ARG A 1 84 ? -6.289 4.197 -3.530 1.00 95.25 84 ARG A N 1
ATOM 628 C CA . ARG A 1 84 ? -5.474 3.817 -4.684 1.00 95.25 84 ARG A CA 1
ATOM 629 C C . ARG A 1 84 ? -4.008 3.882 -4.293 1.00 95.25 84 ARG A C 1
ATOM 631 O O . ARG A 1 84 ? -3.578 4.870 -3.707 1.00 95.25 84 ARG A O 1
ATOM 638 N N . TYR A 1 85 ? -3.259 2.845 -4.641 1.00 94.06 85 TYR A N 1
ATOM 639 C CA . TYR A 1 85 ? -1.813 2.792 -4.448 1.00 94.06 85 TYR A CA 1
ATOM 640 C C . TYR A 1 85 ? -1.112 2.693 -5.792 1.00 94.06 85 TYR A C 1
ATOM 642 O O . TYR A 1 85 ? -1.578 1.989 -6.681 1.00 94.06 85 TYR A O 1
ATOM 650 N N . VAL A 1 86 ? 0.006 3.387 -5.937 1.00 93.81 86 VAL A N 1
ATOM 651 C CA . VAL A 1 86 ? 0.862 3.425 -7.116 1.00 93.81 86 VAL A CA 1
ATOM 652 C C . VAL A 1 86 ? 2.186 2.764 -6.751 1.00 93.81 86 VAL A C 1
ATOM 654 O O . VAL A 1 86 ? 2.884 3.212 -5.845 1.00 93.81 86 VAL A O 1
ATOM 657 N N . VAL A 1 87 ? 2.520 1.676 -7.443 1.00 93.25 87 VAL A N 1
ATOM 658 C CA . VAL A 1 87 ? 3.744 0.907 -7.195 1.00 93.25 87 VAL A CA 1
ATOM 659 C C . VAL A 1 87 ? 4.737 1.129 -8.329 1.00 93.25 87 VAL A C 1
ATOM 661 O O . VAL A 1 87 ? 4.391 0.946 -9.499 1.00 93.25 87 VAL A O 1
ATOM 664 N N . LEU A 1 88 ? 5.971 1.503 -8.000 1.00 91.75 88 LEU A N 1
ATOM 665 C CA . LEU A 1 88 ? 7.017 1.809 -8.980 1.00 91.75 88 LEU A CA 1
ATOM 666 C C . LEU A 1 88 ? 8.412 1.396 -8.496 1.00 91.75 88 LEU A C 1
ATOM 668 O O . LEU A 1 88 ? 8.657 1.286 -7.296 1.00 91.75 88 LEU A O 1
ATOM 672 N N . GLY A 1 89 ? 9.326 1.163 -9.441 1.00 89.19 89 GLY A N 1
ATOM 673 C CA . GLY A 1 89 ? 10.682 0.685 -9.160 1.00 89.19 89 GLY A CA 1
ATOM 674 C C . GLY A 1 89 ? 10.823 -0.840 -9.209 1.00 89.19 89 GLY A C 1
ATOM 675 O O . GLY A 1 89 ? 9.850 -1.572 -9.400 1.00 89.19 89 GLY A O 1
ATOM 676 N N . SER A 1 90 ? 12.061 -1.313 -9.059 1.00 84.06 90 SER A N 1
ATOM 677 C CA . SER A 1 90 ? 12.432 -2.735 -9.121 1.00 84.06 90 SER A CA 1
ATOM 678 C C . SER A 1 90 ? 13.208 -3.191 -7.881 1.00 84.06 90 SER A C 1
ATOM 680 O O . SER A 1 90 ? 12.873 -4.232 -7.326 1.00 84.06 90 SER A O 1
ATOM 682 N N . ASP A 1 91 ? 14.186 -2.410 -7.413 1.00 83.69 91 ASP A N 1
ATOM 683 C CA . ASP A 1 91 ? 14.808 -2.540 -6.088 1.00 83.69 91 ASP A CA 1
ATOM 684 C C . ASP A 1 91 ? 15.526 -1.223 -5.704 1.00 83.69 91 ASP A C 1
ATOM 686 O O . ASP A 1 91 ? 16.517 -0.870 -6.347 1.00 83.69 91 ASP A O 1
ATOM 690 N N . PRO A 1 92 ? 15.048 -0.463 -4.698 1.00 86.44 92 PRO A N 1
ATOM 691 C CA . PRO A 1 92 ? 13.831 -0.705 -3.924 1.00 86.44 92 PRO A CA 1
ATOM 692 C C . PRO A 1 92 ? 12.552 -0.525 -4.762 1.00 86.44 92 PRO A C 1
ATOM 694 O O . PRO A 1 92 ? 12.520 0.219 -5.744 1.00 86.44 92 PRO A O 1
ATOM 697 N N . ILE A 1 93 ? 11.483 -1.200 -4.341 1.00 91.31 93 ILE A N 1
ATOM 698 C CA . ILE A 1 93 ? 10.118 -0.943 -4.811 1.00 91.31 93 ILE A CA 1
ATOM 699 C C . ILE A 1 93 ? 9.474 0.076 -3.881 1.00 91.31 93 ILE A C 1
ATOM 701 O O . ILE A 1 93 ? 9.495 -0.084 -2.662 1.00 91.31 93 ILE A O 1
ATOM 705 N N . TRP A 1 94 ? 8.850 1.092 -4.458 1.00 90.75 94 TRP A N 1
ATOM 706 C CA . TRP A 1 94 ? 8.112 2.102 -3.721 1.00 90.75 94 TRP A CA 1
ATOM 707 C C . TRP A 1 94 ? 6.611 1.934 -3.912 1.00 90.75 94 TRP A C 1
ATOM 709 O O . TRP A 1 94 ? 6.128 1.750 -5.029 1.00 90.75 94 TRP A O 1
ATOM 719 N N . VAL A 1 95 ? 5.884 2.010 -2.803 1.00 91.56 95 VAL A N 1
ATOM 720 C CA . VAL A 1 95 ? 4.427 1.973 -2.732 1.00 91.56 95 VAL A CA 1
ATOM 721 C C . VAL A 1 95 ? 3.956 3.343 -2.268 1.00 91.56 95 VAL A C 1
ATOM 723 O O . VAL A 1 95 ? 4.062 3.680 -1.091 1.00 91.56 95 VAL A O 1
ATOM 726 N N . PHE A 1 96 ? 3.434 4.131 -3.198 1.00 91.00 96 PHE A N 1
ATOM 727 C CA . PHE A 1 96 ? 2.848 5.431 -2.911 1.00 91.00 96 PHE A CA 1
ATOM 728 C C . PHE A 1 96 ? 1.344 5.297 -2.809 1.00 91.00 96 PHE A C 1
ATOM 730 O O . PHE A 1 96 ? 0.730 4.572 -3.592 1.00 91.00 96 PHE A O 1
ATOM 737 N N . ARG A 1 97 ? 0.714 6.034 -1.908 1.00 91.44 97 ARG A N 1
ATOM 738 C CA . ARG A 1 97 ? -0.696 6.344 -2.098 1.00 91.44 97 ARG A CA 1
ATOM 739 C C . ARG A 1 97 ? -0.846 7.287 -3.292 1.00 91.44 97 ARG A C 1
ATOM 741 O O . ARG A 1 97 ? 0.044 8.081 -3.577 1.00 91.44 97 ARG A O 1
ATOM 748 N N . HIS A 1 98 ? -1.944 7.166 -4.029 1.00 91.00 98 HIS A N 1
ATOM 749 C CA . HIS A 1 98 ? -2.144 7.935 -5.253 1.00 91.00 98 HIS A CA 1
ATOM 750 C C . HIS A 1 98 ? -2.083 9.444 -5.001 1.00 91.00 98 HIS A C 1
ATOM 752 O O . HIS A 1 98 ? -1.409 10.144 -5.739 1.00 91.00 98 HIS A O 1
ATOM 758 N N . GLU A 1 99 ? -2.705 9.926 -3.929 1.00 88.88 99 GLU A N 1
ATOM 759 C CA . GLU A 1 99 ? -2.685 11.338 -3.548 1.00 88.88 99 GLU A CA 1
ATOM 760 C C . GLU A 1 99 ? -1.257 11.851 -3.268 1.00 88.88 99 GLU A C 1
ATOM 762 O O . GLU A 1 99 ? -0.900 12.944 -3.705 1.00 88.88 99 GLU A O 1
ATOM 767 N N . ASP A 1 100 ? -0.416 11.048 -2.606 1.00 87.19 100 ASP A N 1
ATOM 768 C CA . ASP A 1 100 ? 1.002 11.364 -2.385 1.00 87.19 100 ASP A CA 1
ATOM 769 C C . ASP A 1 100 ? 1.806 11.349 -3.696 1.00 87.19 100 ASP A C 1
ATOM 771 O O . ASP A 1 100 ? 2.647 12.216 -3.923 1.00 87.19 100 ASP A O 1
ATOM 775 N N . TYR A 1 101 ? 1.529 10.387 -4.581 1.00 87.31 101 TYR A N 1
ATOM 776 C CA . TYR A 1 101 ? 2.166 10.301 -5.896 1.00 87.31 101 TYR A CA 1
ATOM 777 C C . TYR A 1 101 ? 1.838 11.518 -6.771 1.00 87.31 101 TYR A C 1
ATOM 779 O O . TYR A 1 101 ? 2.738 12.121 -7.351 1.00 87.31 101 TYR A O 1
ATOM 787 N N . GLU A 1 102 ? 0.566 11.920 -6.817 1.00 87.00 102 GLU A N 1
ATOM 788 C CA . GLU A 1 102 ? 0.130 13.120 -7.533 1.00 87.00 102 GLU A CA 1
ATOM 789 C C . GLU A 1 102 ? 0.810 14.369 -6.971 1.00 87.00 102 GLU A C 1
ATOM 791 O O . GLU A 1 102 ? 1.283 15.198 -7.744 1.00 87.00 102 GLU A O 1
ATOM 796 N N . LEU A 1 103 ? 0.911 14.506 -5.645 1.00 84.88 103 LEU A N 1
ATOM 797 C CA . LEU A 1 103 ? 1.568 15.656 -5.026 1.00 84.88 103 LEU A CA 1
ATOM 798 C C . LEU A 1 103 ? 3.035 15.779 -5.467 1.00 84.88 103 LEU A C 1
ATOM 800 O O . LEU A 1 103 ? 3.467 16.873 -5.821 1.00 84.88 103 LEU A O 1
ATOM 804 N N . ILE A 1 104 ? 3.776 14.669 -5.505 1.00 80.62 104 ILE A N 1
ATOM 805 C CA . ILE A 1 104 ? 5.174 14.647 -5.965 1.00 80.62 104 ILE A CA 1
ATOM 806 C C . ILE A 1 104 ? 5.268 15.094 -7.429 1.00 80.62 104 ILE A C 1
ATOM 808 O O . ILE A 1 104 ? 6.046 15.997 -7.738 1.00 80.62 104 ILE A O 1
ATOM 812 N N . LEU A 1 105 ? 4.419 14.551 -8.307 1.00 80.56 105 LEU A N 1
ATOM 813 C CA . LEU A 1 105 ? 4.394 14.940 -9.721 1.00 80.56 105 LEU A CA 1
ATOM 814 C C . LEU A 1 105 ? 4.073 16.429 -9.905 1.00 80.56 105 LEU A C 1
ATOM 816 O O . LEU A 1 105 ? 4.709 17.116 -10.703 1.00 80.56 105 LEU A O 1
ATOM 820 N N . HIS A 1 106 ? 3.114 16.961 -9.143 1.00 75.31 106 HIS A N 1
ATOM 821 C CA . HIS A 1 106 ? 2.765 18.382 -9.201 1.00 75.31 106 HIS A CA 1
ATOM 822 C C . HIS A 1 106 ? 3.943 19.284 -8.808 1.00 75.31 106 HIS A C 1
ATOM 824 O O . HIS A 1 106 ? 4.069 20.390 -9.337 1.00 75.31 106 HIS A O 1
ATOM 830 N N . TRP A 1 107 ? 4.812 18.830 -7.902 1.00 65.31 107 TRP A N 1
ATOM 831 C CA . TRP A 1 107 ? 5.991 19.584 -7.478 1.00 65.31 107 TRP A CA 1
ATOM 832 C C . TRP A 1 107 ? 7.132 19.488 -8.498 1.00 65.31 107 TRP A C 1
ATOM 834 O O . TRP A 1 107 ? 7.810 20.488 -8.727 1.00 65.31 107 TRP A O 1
ATOM 844 N N . GLU A 1 108 ? 7.294 18.351 -9.183 1.00 62.12 108 GLU A N 1
ATOM 845 C CA . GLU A 1 108 ? 8.240 18.215 -10.303 1.00 62.12 108 GLU A CA 1
ATOM 846 C C . GLU A 1 108 ? 7.889 19.153 -11.471 1.00 62.12 108 GLU A C 1
ATOM 848 O O . GLU A 1 108 ? 8.774 19.760 -12.072 1.00 62.12 108 GLU A O 1
ATOM 853 N N . HIS A 1 109 ? 6.598 19.355 -11.745 1.00 59.28 109 HIS A N 1
ATOM 854 C CA . HIS A 1 109 ? 6.138 20.271 -12.794 1.00 59.28 109 HIS A CA 1
ATOM 855 C C . HIS A 1 109 ? 6.327 21.763 -12.462 1.00 59.28 109 HIS A C 1
ATOM 857 O O . HIS A 1 109 ? 6.473 22.573 -13.373 1.00 59.28 109 HIS A O 1
ATOM 863 N N . LYS A 1 110 ? 6.325 22.155 -11.181 1.00 54.31 110 LYS A N 1
ATOM 864 C CA . LYS A 1 110 ? 6.453 23.563 -10.750 1.00 54.31 110 LYS A CA 1
ATOM 865 C C . LYS A 1 110 ? 7.893 24.097 -10.788 1.00 54.31 110 LYS A C 1
ATOM 867 O O . LYS A 1 110 ? 8.081 25.300 -10.650 1.00 54.31 110 LYS A O 1
ATOM 872 N N . MET A 1 111 ? 8.898 23.237 -10.984 1.00 49.44 111 MET A N 1
ATOM 873 C CA . MET A 1 111 ? 10.313 23.623 -11.106 1.00 49.44 111 MET A CA 1
ATOM 874 C C . MET A 1 111 ? 10.814 23.689 -12.560 1.00 49.44 111 MET A C 1
ATOM 876 O O . MET A 1 111 ? 12.010 23.548 -12.814 1.00 49.44 111 MET A O 1
ATOM 880 N N . THR A 1 112 ? 9.943 23.920 -13.544 1.00 46.41 112 THR A N 1
ATOM 881 C CA . THR A 1 112 ? 10.413 24.419 -14.845 1.00 46.41 112 THR A CA 1
ATOM 882 C C . THR A 1 112 ? 10.833 25.891 -14.702 1.00 46.41 112 THR A C 1
ATOM 884 O O . THR A 1 112 ? 10.067 26.676 -14.143 1.00 46.41 112 THR A O 1
ATOM 887 N N . PRO A 1 113 ? 12.025 26.293 -15.182 1.00 50.72 113 PRO A N 1
ATOM 888 C CA . PRO A 1 113 ? 12.694 27.559 -14.843 1.00 50.72 113 PRO A CA 1
ATOM 889 C C . PRO A 1 113 ? 12.049 28.855 -15.382 1.00 50.72 113 PRO A C 1
ATOM 891 O O . PRO A 1 113 ? 12.725 29.876 -15.448 1.00 50.72 113 PRO A O 1
ATOM 894 N N . GLU A 1 114 ? 10.767 28.867 -15.748 1.00 53.34 114 GLU A N 1
ATOM 895 C CA . GLU A 1 114 ? 10.099 30.076 -16.262 1.00 53.34 114 GLU A CA 1
ATOM 896 C C . GLU A 1 114 ? 9.469 30.975 -15.184 1.00 53.34 114 GLU A C 1
ATOM 898 O O . GLU A 1 114 ? 9.129 32.114 -15.481 1.00 53.34 114 GLU A O 1
ATOM 903 N N . GLU A 1 115 ? 9.358 30.541 -13.923 1.00 53.91 115 GLU A N 1
ATOM 904 C CA . GLU A 1 115 ? 8.748 31.354 -12.848 1.00 53.91 115 GLU A CA 1
ATOM 905 C C . GLU A 1 115 ? 9.748 31.795 -11.761 1.00 53.91 115 GLU A C 1
ATOM 907 O O . GLU A 1 115 ? 9.404 31.882 -10.584 1.00 53.91 115 GLU A O 1
ATOM 912 N N . SER A 1 116 ? 11.000 32.092 -12.134 1.00 47.91 116 SER A N 1
ATOM 913 C CA . SER A 1 116 ? 11.996 32.667 -11.209 1.00 47.91 116 SER A CA 1
ATOM 914 C C . SER A 1 116 ? 12.619 33.985 -11.688 1.00 47.91 116 SER A C 1
ATOM 916 O O . SER A 1 116 ? 13.740 34.308 -11.300 1.00 47.91 116 SER A O 1
ATOM 918 N N . GLU A 1 117 ? 11.889 34.788 -12.467 1.00 43.75 117 GLU A N 1
ATOM 919 C CA . GLU A 1 117 ? 12.263 36.182 -12.753 1.00 43.75 117 GLU A CA 1
ATOM 920 C C . GLU A 1 117 ? 11.252 37.166 -12.147 1.00 43.75 117 GLU A C 1
ATOM 922 O O . GLU A 1 117 ? 10.545 37.914 -12.814 1.00 43.75 117 GLU A O 1
ATOM 927 N N . GLY A 1 118 ? 11.195 37.182 -10.814 1.00 43.72 118 GLY A N 1
ATOM 928 C CA . GLY A 1 118 ? 10.759 38.369 -10.089 1.00 43.72 118 GLY A CA 1
ATOM 929 C C . GLY A 1 118 ? 11.879 39.406 -10.139 1.00 43.72 118 GLY A C 1
ATOM 930 O O . GLY A 1 118 ? 12.753 39.406 -9.276 1.00 43.72 118 GLY A O 1
ATOM 931 N N . THR A 1 119 ? 11.884 40.263 -11.160 1.00 47.06 119 THR A N 1
ATOM 932 C CA . THR A 1 119 ? 12.777 41.425 -11.243 1.00 47.06 119 THR A CA 1
ATOM 933 C C . THR A 1 119 ? 12.631 42.268 -9.965 1.00 47.06 119 THR A C 1
ATOM 935 O O . THR A 1 119 ? 11.526 42.742 -9.683 1.00 47.06 119 THR A O 1
ATOM 938 N N . PRO A 1 120 ? 13.691 42.491 -9.164 1.00 52.22 120 PRO A N 1
ATOM 939 C CA . PRO A 1 120 ? 13.614 43.462 -8.080 1.00 52.22 120 PRO A CA 1
ATOM 940 C C . PRO A 1 120 ? 13.429 44.859 -8.697 1.00 52.22 120 PRO A C 1
ATOM 942 O O . PRO A 1 120 ? 14.096 45.167 -9.689 1.00 52.22 120 PRO A O 1
ATOM 945 N N . PRO A 1 121 ? 12.544 45.724 -8.165 1.00 47.19 121 PRO A N 1
ATOM 946 C CA . PRO A 1 121 ? 12.401 47.070 -8.696 1.00 47.19 121 PRO A CA 1
ATOM 947 C C . PRO A 1 121 ? 13.739 47.793 -8.538 1.00 47.19 121 PRO A C 1
ATOM 949 O O . PRO A 1 121 ? 14.247 47.957 -7.426 1.00 47.19 121 PRO A O 1
ATOM 952 N N . ALA A 1 122 ? 14.321 48.195 -9.667 1.00 51.50 122 ALA A N 1
ATOM 953 C CA . ALA A 1 122 ? 15.516 49.015 -9.702 1.00 51.50 122 ALA A CA 1
ATOM 954 C C . ALA A 1 122 ? 15.253 50.291 -8.892 1.00 51.50 122 ALA A C 1
ATOM 956 O O . ALA A 1 122 ? 14.430 51.129 -9.266 1.00 51.50 122 ALA A O 1
ATOM 957 N N . GLN A 1 123 ? 15.948 50.424 -7.761 1.00 50.34 123 GLN A N 1
ATOM 958 C CA . GLN A 1 123 ? 16.072 51.691 -7.058 1.00 50.34 123 GLN A CA 1
ATOM 959 C C . GLN A 1 123 ? 16.714 52.692 -8.023 1.00 50.34 123 GLN A C 1
ATOM 961 O O . GLN A 1 123 ? 17.907 52.620 -8.313 1.00 50.34 123 GLN A O 1
ATOM 966 N N . ALA A 1 124 ? 15.910 53.616 -8.543 1.00 48.78 124 ALA A N 1
ATOM 967 C CA . ALA A 1 124 ? 16.391 54.766 -9.285 1.00 48.78 124 ALA A CA 1
ATOM 968 C C . ALA A 1 124 ? 17.096 55.716 -8.307 1.00 48.78 124 ALA A C 1
ATOM 970 O O . ALA A 1 124 ? 16.469 56.569 -7.682 1.00 48.78 124 ALA A O 1
ATOM 971 N N . HIS A 1 125 ? 18.407 55.547 -8.151 1.00 50.22 125 HIS A N 1
ATOM 972 C CA . HIS A 1 125 ? 19.265 56.571 -7.575 1.00 50.22 125 HIS A CA 1
ATOM 973 C C . HIS A 1 125 ? 19.839 57.423 -8.707 1.00 50.22 125 HIS A C 1
ATOM 975 O O . HIS A 1 125 ? 20.822 57.038 -9.331 1.00 50.22 125 HIS A O 1
ATOM 981 N N . LEU A 1 126 ? 19.235 58.585 -8.959 1.00 46.94 126 LEU A N 1
ATOM 982 C CA . LEU A 1 126 ? 19.913 59.699 -9.618 1.00 46.94 126 LEU A CA 1
ATOM 983 C C . LEU A 1 126 ? 19.552 60.993 -8.887 1.00 46.94 126 LEU A C 1
ATOM 985 O O . LEU A 1 126 ? 18.476 61.561 -9.064 1.00 46.94 126 LEU A O 1
ATOM 989 N N . ALA A 1 127 ? 20.476 61.424 -8.033 1.00 52.44 127 ALA A N 1
ATOM 990 C CA . ALA A 1 127 ? 20.588 62.806 -7.602 1.00 52.44 127 ALA A CA 1
ATOM 991 C C . ALA A 1 127 ? 20.930 63.702 -8.809 1.00 52.44 127 ALA A C 1
ATOM 993 O O . ALA A 1 127 ? 21.693 63.273 -9.676 1.00 52.44 127 ALA A O 1
ATOM 994 N N . PRO A 1 128 ? 20.454 64.953 -8.852 1.00 54.94 128 PRO A N 1
ATOM 995 C CA . PRO A 1 128 ? 21.138 66.002 -9.589 1.00 54.94 128 PRO A CA 1
ATOM 996 C C . PRO A 1 128 ? 21.978 66.861 -8.633 1.00 54.94 128 PRO A C 1
ATOM 998 O O . PRO A 1 128 ? 21.469 67.430 -7.666 1.00 54.94 128 PRO A O 1
ATOM 1001 N N . GLU A 1 129 ? 23.278 66.929 -8.922 1.00 47.44 129 GLU A N 1
ATOM 1002 C CA . GLU A 1 129 ? 24.207 67.920 -8.378 1.00 47.44 129 GLU A CA 1
ATOM 1003 C C . GLU A 1 129 ? 23.835 69.346 -8.821 1.00 47.44 129 GLU A C 1
ATOM 1005 O O . GLU A 1 129 ? 23.179 69.565 -9.841 1.00 47.44 129 GLU A O 1
ATOM 1010 N N . ALA A 1 130 ? 24.257 70.302 -7.996 1.00 43.81 130 ALA A N 1
ATOM 1011 C CA . ALA A 1 130 ? 23.976 71.729 -8.061 1.00 43.81 130 ALA A CA 1
ATOM 1012 C C . ALA A 1 130 ? 24.589 72.451 -9.274 1.00 43.81 130 ALA A C 1
ATOM 1014 O O . ALA A 1 130 ? 25.657 72.075 -9.757 1.00 43.81 130 ALA A O 1
ATOM 1015 N N . HIS A 1 131 ? 23.964 73.570 -9.660 1.00 45.72 131 HIS A N 1
ATOM 1016 C CA . HIS A 1 131 ? 24.637 74.700 -10.300 1.00 45.72 131 HIS A CA 1
ATOM 1017 C C . HIS A 1 131 ? 23.948 76.028 -9.967 1.00 45.72 131 HIS A C 1
ATOM 1019 O O . HIS A 1 131 ? 22.716 76.008 -9.738 1.00 45.72 131 HIS A O 1
#

Sequence (131 aa):
MQRPETRTASDALAKALGAWKAAGRKTEGGLIGSAPKVGVVDTLQRERPLADFEILGPLFPLAEARPFAVRLTLDEPREVVTARYVVLGSDPIWVFRHEDYELILHWEHKMTPEESEGTPPAQAHLAPEAH